Protein AF-C3ZXH1-F1 (afdb_monomer_lite)

Radius of gyration: 19.58 Å; chains: 1; bounding box: 51×28×54 Å

pLDDT: mean 90.89, std 11.37, range [36.66, 98.69]

Foldseek 3Di:
DVVLLVVCCDCLFLVVLVDCVHLCVVLVVPDPLVVLSVQSSVVCVVVSVPCLVSRVVSVVVSQVVSVVSVHQRGPHDDPSHPHDDAAPQKDWDQFDDPQFQALLHNCSVVVDDPPDGGHTDIHGHPQWHHDPRHTDHNVQFADDDPSDGDGDPPPPPPPD

InterPro domains:
  IPR002919 Trypsin Inhibitor-like, cysteine rich domain [PF01826] (86-141)
  IPR014853 VWF/SSPO/Zonadhesin-like, cysteine-rich domain [PF08742] (13-83)
  IPR014853 VWF/SSPO/Zonadhesin-like, cysteine-rich domain [SM00832] (7-83)
  IPR036084 Serine protease inhibitor-like superfamily [SSF57567] (81-143)
  IPR050780 Mucin/von Willebrand/Thrombospondin superfamily [PTHR11339] (9-151)

Secondary structure (DSSP, 8-state):
-HHHHHHHTSTTTGGGGG-TTSTTTTGGGTS--HHHHHHHHHHHHHTTT--HHHHHHHHHHHHHHHHHTT-------BTTBSPPPPPTTEEEEEEE-SS--BTTBTTHHHHS-TTSPPEEEEEEPTTEEEETTEEEEGGG--EEETTEEE----------

Organism: Branchiostoma floridae (NCBI:txid7739)

Sequence (160 aa):
DDALVQAIESTSQCGKILDPSGPFGDCLEVVDPTDYYEACVFDMAFHEGTVPELLCESTQAYSDACVEKGVPQPSWRTDSFCPMQCPAMSEYTQCVSPCPATCADLQAAEKCSPAEPCAEGCRCLVGFVLSGDVCVPADACGCFTEGRYHSVSIQHKVYN

Structure (mmCIF, N/CA/C/O backbone):
data_AF-C3ZXH1-F1
#
_entry.id   AF-C3ZXH1-F1
#
loop_
_atom_site.group_PDB
_atom_site.id
_atom_site.type_symbol
_atom_site.label_atom_id
_atom_site.label_alt_id
_atom_site.label_comp_id
_atom_site.label_asym_id
_atom_site.label_entity_id
_atom_site.label_seq_id
_atom_site.pdbx_PDB_ins_code
_atom_site.Cartn_x
_atom_site.Cartn_y
_atom_site.Cartn_z
_atom_site.occupancy
_atom_site.B_iso_or_equiv
_atom_site.auth_seq_id
_atom_site.auth_comp_id
_atom_site.auth_asym_id
_atom_site.auth_atom_id
_atom_site.pdbx_PDB_model_num
ATOM 1 N N . ASP A 1 1 ? -2.414 -1.025 30.780 1.00 82.44 1 ASP A N 1
ATOM 2 C CA . ASP A 1 1 ? -2.471 0.435 30.958 1.00 82.44 1 ASP A CA 1
ATOM 3 C C . ASP A 1 1 ? -3.605 0.930 30.081 1.00 82.44 1 ASP A C 1
ATOM 5 O O . ASP A 1 1 ? -3.534 0.751 28.871 1.00 82.44 1 ASP A O 1
ATOM 9 N N . ASP A 1 2 ? -4.670 1.453 30.682 1.00 88.31 2 ASP A N 1
ATOM 10 C CA . ASP A 1 2 ? -5.889 1.834 29.960 1.00 88.31 2 ASP A CA 1
ATOM 11 C C . ASP A 1 2 ? -5.638 2.980 28.968 1.00 88.31 2 ASP A C 1
ATOM 13 O O . ASP A 1 2 ? -6.279 3.038 27.922 1.00 88.31 2 ASP A O 1
ATOM 17 N N . ALA A 1 3 ? -4.675 3.866 29.250 1.00 93.88 3 ALA A N 1
ATOM 18 C CA . ALA A 1 3 ? -4.343 4.975 28.357 1.00 93.88 3 ALA A CA 1
ATOM 19 C C . ALA A 1 3 ? -3.632 4.490 27.084 1.00 93.88 3 ALA A C 1
ATOM 21 O O . ALA A 1 3 ? -3.888 5.005 25.995 1.00 93.88 3 ALA A O 1
ATOM 22 N N . LEU A 1 4 ? -2.770 3.477 27.213 1.00 93.25 4 LEU A N 1
ATOM 23 C CA . LEU A 1 4 ? -2.110 2.840 26.073 1.00 93.25 4 LEU A CA 1
ATOM 24 C C . LEU A 1 4 ? -3.131 2.152 25.162 1.00 93.25 4 LEU A C 1
ATOM 26 O O . LEU A 1 4 ? -3.106 2.353 23.951 1.00 93.25 4 LEU A O 1
ATOM 30 N N . VAL A 1 5 ? -4.048 1.377 25.744 1.00 94.50 5 VAL A N 1
ATOM 31 C CA . VAL A 1 5 ? -5.084 0.674 24.974 1.00 94.50 5 VAL A CA 1
ATOM 32 C C . VAL A 1 5 ? -5.988 1.674 24.246 1.00 94.50 5 VAL A C 1
ATOM 34 O O . VAL A 1 5 ? -6.209 1.524 23.051 1.00 94.50 5 VAL A O 1
ATOM 37 N N . GLN A 1 6 ? -6.400 2.768 24.898 1.00 96.44 6 GLN A N 1
ATOM 38 C CA . GLN A 1 6 ? -7.179 3.832 24.245 1.00 96.44 6 GLN A CA 1
ATOM 39 C C . GLN A 1 6 ? -6.448 4.490 23.063 1.00 96.44 6 GLN A C 1
ATOM 41 O O . GLN A 1 6 ? -7.085 4.870 22.079 1.00 96.44 6 GLN A O 1
ATOM 46 N N . ALA A 1 7 ? -5.122 4.643 23.138 1.00 96.75 7 ALA A N 1
ATOM 47 C CA . ALA A 1 7 ? -4.337 5.153 22.015 1.00 96.75 7 ALA A CA 1
ATOM 48 C C . ALA A 1 7 ? -4.346 4.166 20.832 1.00 96.75 7 ALA A C 1
ATOM 50 O O . ALA A 1 7 ? -4.599 4.587 19.699 1.00 96.75 7 ALA A O 1
ATOM 51 N N . ILE A 1 8 ? -4.174 2.869 21.116 1.00 97.75 8 ILE A N 1
ATOM 52 C CA . ILE A 1 8 ? -4.214 1.767 20.138 1.00 97.75 8 ILE A CA 1
ATOM 53 C C . ILE A 1 8 ? -5.571 1.674 19.447 1.00 97.75 8 ILE A C 1
ATOM 55 O O . ILE A 1 8 ? -5.636 1.538 18.226 1.00 97.75 8 ILE A O 1
ATOM 59 N N . GLU A 1 9 ? -6.659 1.831 20.191 1.00 97.75 9 GLU A N 1
ATOM 60 C CA . GLU A 1 9 ? -8.020 1.780 19.655 1.00 97.75 9 GLU A CA 1
ATOM 61 C C . GLU A 1 9 ? -8.421 3.043 18.868 1.00 97.75 9 GLU A C 1
ATOM 63 O O . GLU A 1 9 ? -9.451 3.049 18.195 1.00 97.75 9 GLU A O 1
ATOM 68 N N . SER A 1 10 ? -7.629 4.120 18.918 1.00 97.56 10 SER A N 1
ATOM 69 C CA . SER A 1 10 ? -7.939 5.378 18.228 1.00 97.56 10 SER A CA 1
ATOM 70 C C . SER A 1 10 ? -7.828 5.277 16.699 1.00 97.56 10 SER A C 1
ATOM 72 O O . SER A 1 10 ? -7.124 4.427 16.153 1.00 97.56 10 SER A O 1
ATOM 74 N N . THR A 1 11 ? -8.431 6.227 15.976 1.00 96.88 11 THR A N 1
ATOM 75 C CA . THR A 1 11 ? -8.315 6.335 14.504 1.00 96.88 11 THR A CA 1
ATOM 76 C C . THR A 1 11 ? -6.916 6.721 14.010 1.00 96.88 11 THR A C 1
ATOM 78 O O . THR A 1 11 ? -6.639 6.657 12.811 1.00 96.88 11 THR A O 1
ATOM 81 N N . SER A 1 12 ? -6.005 7.096 14.916 1.00 95.88 12 SER A N 1
ATOM 82 C CA . SER A 1 12 ? -4.581 7.239 14.592 1.00 95.88 12 SER A CA 1
ATOM 83 C C . SER A 1 12 ? -3.820 5.908 14.581 1.00 95.88 12 SER A C 1
ATOM 85 O O . SER A 1 12 ? -2.692 5.874 14.095 1.00 95.88 12 SER A O 1
ATOM 87 N N . GLN A 1 13 ? -4.435 4.824 15.067 1.00 96.94 13 GLN A N 1
ATOM 88 C CA . GLN A 1 13 ? -3.890 3.466 15.103 1.00 96.94 13 GLN A CA 1
ATOM 89 C C . GLN A 1 13 ? -4.954 2.463 14.607 1.00 96.94 13 GLN A C 1
ATOM 91 O O . GLN A 1 13 ? -5.492 2.653 13.512 1.00 96.94 13 GLN A O 1
ATOM 96 N N . CYS A 1 14 ? -5.263 1.404 15.362 1.00 98.31 14 CYS A N 1
ATOM 97 C CA . CYS A 1 14 ? -6.116 0.300 14.910 1.00 98.31 14 CYS A CA 1
ATOM 98 C C . CYS A 1 14 ? -7.551 0.737 14.599 1.00 98.31 14 CYS A C 1
ATOM 100 O O . CYS A 1 14 ? -8.181 0.194 13.693 1.00 98.31 14 CYS A O 1
ATOM 102 N N . GLY A 1 15 ? -8.056 1.774 15.273 1.00 98.12 15 GLY A N 1
ATOM 103 C CA . GLY A 1 15 ? -9.394 2.315 15.027 1.00 98.12 15 GLY A CA 1
ATOM 104 C C . GLY A 1 15 ? -9.602 2.857 13.612 1.00 98.12 15 GLY A C 1
ATOM 105 O O . GLY A 1 15 ? -10.744 3.032 13.199 1.00 98.12 15 GLY A O 1
ATOM 106 N N . LYS A 1 16 ? -8.533 3.090 12.833 1.00 98.25 16 LYS A N 1
ATOM 107 C CA . LYS A 1 16 ? -8.657 3.491 11.424 1.00 98.25 16 LYS A CA 1
ATOM 108 C C . LYS A 1 16 ? -9.398 2.449 10.584 1.00 98.25 16 LYS A C 1
ATOM 110 O O . LYS A 1 16 ? -10.123 2.828 9.669 1.00 98.25 16 LYS A O 1
ATOM 115 N N . ILE A 1 17 ? -9.233 1.164 10.904 1.00 98.50 17 ILE A N 1
ATOM 116 C CA . ILE A 1 17 ? -9.901 0.044 10.222 1.00 98.50 17 ILE A CA 1
ATOM 117 C C . ILE A 1 17 ? -11.430 0.172 10.328 1.00 98.50 17 ILE A C 1
ATOM 119 O O . ILE A 1 17 ? -12.145 -0.200 9.403 1.00 98.50 17 ILE A O 1
ATOM 123 N N . LEU A 1 18 ? -11.924 0.750 11.427 1.00 98.38 18 LEU A N 1
ATOM 124 C CA . LEU A 1 18 ? -13.348 0.896 11.725 1.00 98.38 18 LEU A CA 1
ATOM 125 C C . LEU A 1 18 ? -13.944 2.239 11.286 1.00 98.38 18 LEU A C 1
ATOM 127 O O . LEU A 1 18 ? -15.145 2.435 11.450 1.00 98.38 18 LEU A O 1
ATOM 131 N N . ASP A 1 19 ? -13.139 3.186 10.796 1.00 97.69 19 ASP A N 1
ATOM 132 C CA . ASP A 1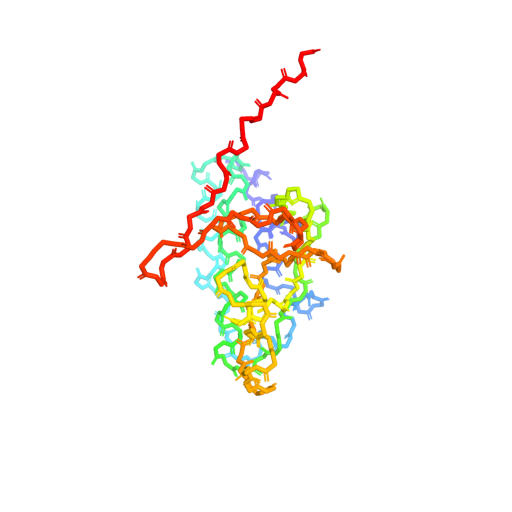 19 ? -13.602 4.548 10.520 1.00 97.69 19 ASP A CA 1
ATOM 133 C C . ASP A 1 19 ? -14.442 4.604 9.227 1.00 97.69 19 ASP A C 1
ATOM 135 O O . ASP A 1 19 ? -13.876 4.516 8.131 1.00 97.69 19 ASP A O 1
ATOM 139 N N . PRO A 1 20 ? -15.774 4.819 9.303 1.00 97.00 20 PRO A N 1
ATOM 140 C CA . PRO A 1 20 ? -16.625 4.897 8.117 1.00 97.00 20 PRO A CA 1
ATOM 141 C C . PRO A 1 20 ? -16.392 6.169 7.295 1.00 97.00 20 PRO A C 1
ATOM 143 O O . PRO A 1 20 ? -16.788 6.232 6.136 1.00 97.00 20 PRO A O 1
ATOM 146 N N . SER A 1 21 ? -15.766 7.193 7.885 1.00 96.38 21 SER A N 1
ATOM 147 C CA . SER A 1 21 ? -15.321 8.398 7.170 1.00 96.38 21 SER A CA 1
ATOM 148 C C . SER A 1 21 ? -13.877 8.273 6.670 1.00 96.38 21 SER A C 1
ATOM 150 O O . SER A 1 21 ? -13.345 9.213 6.077 1.00 96.38 21 SER A O 1
ATOM 152 N N . GLY A 1 22 ? -13.238 7.135 6.942 1.00 95.56 22 GLY A N 1
ATOM 153 C CA . GLY A 1 22 ? -11.855 6.843 6.619 1.00 95.56 22 GLY A CA 1
ATOM 154 C C . GLY A 1 22 ? -11.673 6.171 5.253 1.00 95.56 22 GLY A C 1
ATOM 155 O O . GLY A 1 22 ? -12.616 6.024 4.474 1.00 95.56 22 GLY A O 1
ATOM 156 N N . PRO A 1 23 ? -10.442 5.723 4.952 1.00 95.81 23 PRO A N 1
ATOM 157 C CA . PRO A 1 23 ? -10.092 5.134 3.657 1.00 95.81 23 PRO A CA 1
ATOM 158 C C . PRO A 1 23 ? -10.811 3.809 3.366 1.00 95.81 23 PRO A C 1
ATOM 160 O O . PRO A 1 23 ? -10.833 3.382 2.217 1.00 95.81 23 PRO A O 1
ATOM 163 N N . PHE A 1 24 ? -11.390 3.171 4.386 1.00 97.56 24 PHE A N 1
ATOM 164 C CA . PHE A 1 24 ? -12.073 1.885 4.276 1.00 97.56 24 PHE A CA 1
ATOM 165 C C . PHE A 1 24 ? -13.604 1.986 4.272 1.00 97.56 24 PHE A C 1
ATOM 167 O O . PHE A 1 24 ? -14.258 0.950 4.346 1.00 97.56 24 PHE A O 1
ATOM 174 N N . GLY A 1 25 ? -14.180 3.192 4.172 1.00 97.31 25 GLY A N 1
ATOM 175 C CA . GLY A 1 25 ? -15.634 3.404 4.222 1.00 97.31 25 GLY A CA 1
ATOM 176 C C . GLY A 1 25 ? -16.429 2.453 3.319 1.00 97.31 25 GLY A C 1
ATOM 177 O O . GLY A 1 25 ? -17.311 1.750 3.803 1.00 97.31 25 GLY A O 1
ATOM 178 N N . ASP A 1 26 ? -16.043 2.346 2.044 1.00 96.81 26 ASP A N 1
ATOM 179 C CA . ASP A 1 26 ? -16.690 1.449 1.072 1.00 96.81 26 ASP A CA 1
ATOM 180 C C . ASP A 1 26 ? -16.485 -0.042 1.406 1.00 96.81 26 ASP A C 1
ATOM 182 O O . ASP A 1 26 ? -17.323 -0.889 1.103 1.00 96.81 26 ASP A O 1
ATOM 186 N N . CYS A 1 27 ? -15.363 -0.386 2.039 1.00 98.19 27 CYS A N 1
ATOM 187 C CA . CYS A 1 27 ? -15.028 -1.765 2.379 1.00 98.19 27 CYS A CA 1
ATOM 188 C C . CYS A 1 27 ? -15.838 -2.304 3.558 1.00 98.19 27 CYS A C 1
ATOM 190 O O . CYS A 1 27 ? -16.207 -3.478 3.553 1.00 98.19 27 CYS A O 1
ATOM 192 N N . LEU A 1 28 ? -16.186 -1.440 4.516 1.00 98.25 28 LEU A N 1
ATOM 193 C CA . LEU A 1 28 ? -17.024 -1.796 5.665 1.00 98.25 28 LEU A CA 1
ATOM 194 C C . LEU A 1 28 ? -18.407 -2.329 5.253 1.00 98.25 28 LEU A C 1
ATOM 196 O O . LEU A 1 28 ? -19.062 -3.010 6.038 1.00 98.25 28 LEU A O 1
ATOM 200 N N . GLU A 1 29 ? -18.863 -2.041 4.029 1.00 97.31 29 GLU A N 1
ATOM 201 C CA . GLU A 1 29 ? -20.124 -2.568 3.495 1.00 97.31 29 GLU A CA 1
ATOM 202 C C . GLU A 1 29 ? -20.023 -4.029 3.019 1.00 97.31 29 GLU A C 1
ATOM 204 O O . GLU A 1 29 ? -21.046 -4.705 2.883 1.00 97.31 29 GLU A O 1
ATOM 209 N N . VAL A 1 30 ? -18.810 -4.524 2.744 1.00 98.25 30 VAL A N 1
ATOM 210 C CA . VAL A 1 30 ? -18.580 -5.815 2.067 1.00 98.25 30 VAL A CA 1
ATOM 211 C C . VAL A 1 30 ? -17.631 -6.764 2.805 1.00 98.25 30 VAL A C 1
ATOM 213 O O . VAL A 1 30 ? -17.652 -7.969 2.532 1.00 98.25 30 VAL A O 1
ATOM 216 N N . VAL A 1 31 ? -16.828 -6.258 3.743 1.00 98.56 31 VAL A N 1
ATOM 217 C CA . VAL A 1 31 ? -15.940 -7.034 4.618 1.00 98.56 31 VAL A CA 1
ATOM 218 C C . VAL A 1 31 ? -16.205 -6.631 6.067 1.00 98.56 31 VAL A C 1
ATOM 220 O O . VAL A 1 31 ? -16.228 -5.449 6.392 1.00 98.56 31 VAL A O 1
ATOM 223 N N . ASP A 1 32 ? -16.392 -7.621 6.940 1.00 98.50 32 ASP A N 1
ATOM 224 C CA . ASP A 1 32 ? -16.468 -7.397 8.385 1.00 98.50 32 ASP A CA 1
ATOM 225 C C . ASP A 1 32 ? -15.062 -7.061 8.930 1.00 98.50 32 ASP A C 1
ATOM 227 O O . ASP A 1 32 ? -14.149 -7.882 8.781 1.00 98.50 32 ASP A O 1
ATOM 231 N N . PRO A 1 33 ? -14.847 -5.873 9.526 1.00 98.50 33 PRO A N 1
ATOM 232 C CA . PRO A 1 33 ? -13.536 -5.459 10.013 1.00 98.50 33 PRO A CA 1
ATOM 233 C C . PRO A 1 33 ? -13.128 -6.096 11.346 1.00 98.50 33 PRO A C 1
ATOM 235 O O . PRO A 1 33 ? -11.974 -5.925 11.744 1.00 98.50 33 PRO A O 1
ATOM 238 N N . THR A 1 34 ? -14.043 -6.760 12.067 1.00 98.44 34 THR A N 1
ATOM 239 C CA . THR A 1 34 ? -13.839 -7.132 13.477 1.00 98.44 34 THR A CA 1
ATOM 240 C C . THR A 1 34 ? -12.559 -7.931 13.699 1.00 98.44 34 THR A C 1
ATOM 242 O O . THR A 1 34 ? -11.740 -7.518 14.516 1.00 98.44 34 THR A O 1
ATOM 245 N N . ASP A 1 35 ? -12.324 -8.995 12.929 1.00 98.12 35 ASP A N 1
ATOM 246 C CA . ASP A 1 35 ? -11.143 -9.849 13.115 1.00 98.12 35 ASP A CA 1
ATOM 247 C C . ASP A 1 35 ? -9.824 -9.086 12.870 1.00 98.12 35 ASP A C 1
ATOM 249 O O . ASP A 1 35 ? -8.843 -9.284 13.586 1.00 98.12 35 ASP A O 1
ATOM 253 N N . TYR A 1 36 ? -9.800 -8.170 11.896 1.00 98.50 36 TYR A N 1
ATOM 254 C CA . TYR A 1 36 ? -8.619 -7.360 11.566 1.00 98.50 36 TYR A CA 1
ATOM 255 C C . TYR A 1 36 ? -8.337 -6.302 12.635 1.00 98.50 36 TYR A C 1
ATOM 257 O O . TYR A 1 36 ? -7.187 -6.067 13.009 1.00 98.50 36 TYR A O 1
ATOM 265 N N . TYR A 1 37 ? -9.394 -5.660 13.134 1.00 98.69 37 TYR A N 1
ATOM 266 C CA . TYR A 1 37 ? -9.301 -4.687 14.212 1.00 98.69 37 TYR A CA 1
ATOM 267 C C . TYR A 1 37 ? -8.858 -5.343 15.525 1.00 98.69 37 TYR A C 1
ATOM 269 O O . TYR A 1 37 ? -7.934 -4.848 16.170 1.00 98.69 37 TYR A O 1
ATOM 277 N N . GLU A 1 38 ? -9.474 -6.464 15.906 1.00 98.38 38 GLU A N 1
ATOM 278 C CA . GLU A 1 38 ? -9.141 -7.179 17.140 1.00 98.38 38 GLU A CA 1
ATOM 279 C C . GLU A 1 38 ? -7.711 -7.728 17.105 1.00 98.38 38 GLU A C 1
ATOM 281 O O . GLU A 1 38 ? -6.989 -7.580 18.093 1.00 98.38 38 GLU A O 1
ATOM 286 N N . ALA A 1 39 ? -7.268 -8.276 15.966 1.00 98.25 39 ALA A N 1
ATOM 287 C CA . ALA A 1 39 ? -5.878 -8.690 15.774 1.00 98.25 39 ALA A CA 1
ATOM 288 C C . ALA A 1 39 ? -4.909 -7.508 15.934 1.00 98.25 39 ALA A C 1
ATOM 290 O O . ALA A 1 39 ? -3.962 -7.598 16.712 1.00 98.25 39 ALA A O 1
ATOM 291 N N . CYS A 1 40 ? -5.200 -6.367 15.297 1.00 98.56 40 CYS A N 1
ATOM 292 C CA . CYS A 1 40 ? -4.390 -5.157 15.431 1.00 98.56 40 CYS A CA 1
ATOM 293 C C . CYS A 1 40 ? -4.256 -4.715 16.892 1.00 98.56 40 CYS A C 1
ATOM 295 O O . CYS A 1 40 ? -3.147 -4.463 17.367 1.00 98.56 40 CYS A O 1
ATOM 297 N N . VAL A 1 41 ? -5.379 -4.616 17.614 1.00 98.19 41 VAL A N 1
ATOM 298 C CA . VAL A 1 41 ? -5.384 -4.179 19.016 1.00 98.19 41 VAL A CA 1
ATOM 299 C C . VAL A 1 41 ? -4.618 -5.171 19.883 1.00 98.19 41 VAL A C 1
ATOM 301 O O . VAL A 1 41 ? -3.815 -4.747 20.714 1.00 98.19 41 VAL A O 1
ATOM 304 N N . PHE A 1 42 ? -4.829 -6.473 19.679 1.00 97.12 42 PHE A N 1
ATOM 305 C CA . PHE A 1 42 ? -4.137 -7.521 20.418 1.00 97.12 42 PHE A CA 1
ATOM 306 C C . PHE A 1 42 ? -2.620 -7.456 20.210 1.00 97.12 42 PHE A C 1
ATOM 308 O O . PHE A 1 42 ? -1.882 -7.360 21.192 1.00 97.12 42 PHE A O 1
ATOM 315 N N . ASP A 1 43 ? -2.158 -7.445 18.960 1.00 96.94 43 ASP A N 1
ATOM 316 C CA . ASP A 1 43 ? -0.736 -7.455 18.614 1.00 96.94 43 ASP A CA 1
ATOM 317 C C . ASP A 1 43 ? -0.037 -6.172 19.082 1.00 96.94 43 ASP A C 1
ATOM 319 O O . ASP A 1 43 ? 1.004 -6.219 19.745 1.00 96.94 43 ASP A O 1
ATOM 323 N N . MET A 1 44 ? -0.647 -5.010 18.831 1.00 97.12 44 MET A N 1
ATOM 324 C CA . MET A 1 44 ? -0.114 -3.730 19.295 1.00 97.12 44 MET A CA 1
ATOM 325 C C . MET A 1 44 ? -0.064 -3.664 20.823 1.00 97.12 44 MET A C 1
ATOM 327 O O . MET A 1 44 ? 0.943 -3.226 21.377 1.00 97.12 44 MET A O 1
ATOM 331 N N . ALA A 1 45 ? -1.108 -4.111 21.527 1.00 96.38 45 ALA A N 1
ATOM 332 C CA . ALA A 1 45 ? -1.137 -4.075 22.988 1.00 96.38 45 ALA A CA 1
ATOM 333 C C . ALA A 1 45 ? -0.146 -5.069 23.606 1.00 96.38 45 ALA A C 1
ATOM 335 O O . ALA A 1 45 ? 0.508 -4.738 24.597 1.00 96.38 45 ALA A O 1
ATOM 336 N N . PHE A 1 46 ? 0.010 -6.254 23.007 1.00 95.75 46 PHE A N 1
ATOM 337 C CA . PHE A 1 46 ? 0.991 -7.254 23.427 1.00 95.75 46 PHE A CA 1
ATOM 338 C C . PHE A 1 46 ? 2.424 -6.709 23.351 1.00 95.75 46 PHE A C 1
ATOM 340 O O . PHE A 1 46 ? 3.241 -6.987 24.228 1.00 95.75 46 PHE A O 1
ATOM 347 N N . HIS A 1 47 ? 2.708 -5.879 22.347 1.00 95.38 47 HIS A N 1
ATOM 348 C CA . HIS A 1 47 ? 3.994 -5.209 22.153 1.00 95.38 47 HIS A CA 1
ATOM 349 C C . HIS A 1 47 ? 4.071 -3.798 22.759 1.00 95.38 47 HIS A C 1
ATOM 351 O O . HIS A 1 47 ? 4.942 -3.006 22.389 1.00 95.38 47 HIS A O 1
ATOM 357 N N . GLU A 1 48 ? 3.171 -3.458 23.682 1.00 94.25 48 GLU A N 1
ATOM 358 C CA . GLU A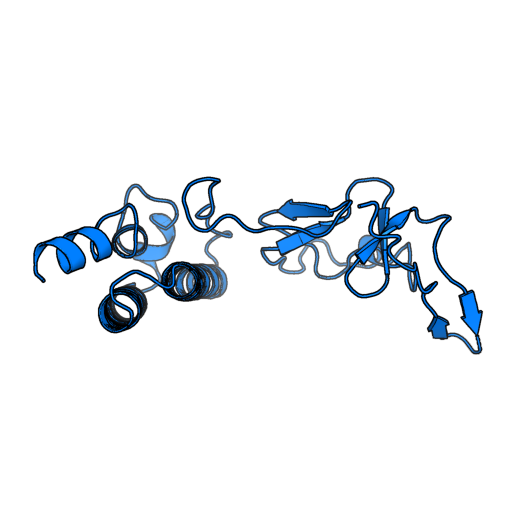 1 48 ? 3.114 -2.156 24.361 1.00 94.25 48 GLU A CA 1
ATOM 359 C C . GLU A 1 48 ? 3.072 -0.938 23.402 1.00 94.25 48 GLU A C 1
ATOM 361 O O . GLU A 1 48 ? 3.531 0.155 23.729 1.00 94.25 48 GLU A O 1
ATOM 366 N N . GLY A 1 49 ? 2.552 -1.121 22.185 1.00 90.50 49 GLY A N 1
ATOM 367 C CA . GLY A 1 49 ? 2.488 -0.106 21.130 1.00 90.50 49 GLY A CA 1
ATOM 368 C C . GLY A 1 49 ? 3.841 0.261 20.506 1.00 90.50 49 GLY A C 1
ATOM 369 O O . GLY A 1 49 ? 3.932 1.266 19.803 1.00 90.50 49 GLY A O 1
ATOM 370 N N . THR A 1 50 ? 4.897 -0.517 20.765 1.00 91.88 50 THR A N 1
ATOM 371 C CA . THR A 1 50 ? 6.278 -0.182 20.367 1.00 91.88 50 THR A CA 1
ATOM 372 C C . THR A 1 50 ? 6.694 -0.703 18.991 1.00 91.88 50 THR A C 1
ATOM 374 O O . THR A 1 50 ? 7.732 -0.283 18.481 1.00 91.88 50 THR A O 1
ATOM 377 N N . VAL A 1 51 ? 5.894 -1.584 18.384 1.00 93.81 51 VAL A N 1
ATOM 378 C CA . VAL A 1 51 ? 6.170 -2.214 17.083 1.00 93.81 51 VAL A CA 1
ATOM 379 C C . VAL A 1 51 ? 5.122 -1.736 16.066 1.00 93.81 51 VAL A C 1
ATOM 381 O O . VAL A 1 51 ? 4.098 -2.396 15.885 1.00 93.81 51 VAL A O 1
ATOM 384 N N . PRO A 1 52 ? 5.312 -0.558 15.439 1.00 92.44 52 PRO A N 1
ATOM 385 C CA . PRO A 1 52 ? 4.335 0.029 14.518 1.00 92.44 52 PRO A CA 1
ATOM 386 C C . PRO A 1 52 ? 4.090 -0.817 13.261 1.00 92.44 52 PRO A C 1
ATOM 388 O O . PRO A 1 52 ? 3.077 -0.632 12.594 1.00 92.44 52 PRO A O 1
ATOM 391 N N . GLU A 1 53 ? 4.980 -1.752 12.934 1.00 95.38 53 GLU A N 1
ATOM 392 C CA . GLU A 1 53 ? 4.820 -2.676 11.813 1.00 95.38 53 GLU A CA 1
ATOM 393 C C . GLU A 1 53 ? 3.550 -3.531 11.953 1.00 95.38 53 GLU A C 1
ATOM 395 O O . GLU A 1 53 ? 2.856 -3.730 10.961 1.00 95.38 53 GLU A O 1
ATOM 400 N N . LEU A 1 54 ? 3.171 -3.927 13.175 1.00 96.31 54 LEU A N 1
ATOM 401 C CA . LEU A 1 54 ? 1.980 -4.753 13.444 1.00 96.31 54 LEU A CA 1
ATOM 402 C C . LEU A 1 54 ? 0.670 -4.020 13.112 1.00 96.31 54 LEU A C 1
ATOM 404 O O . LEU A 1 54 ? -0.266 -4.604 12.557 1.00 96.31 54 LEU A O 1
ATOM 408 N N . LEU A 1 55 ? 0.624 -2.708 13.375 1.00 97.62 55 LEU A N 1
ATOM 409 C CA . LEU A 1 55 ? -0.468 -1.838 12.928 1.00 97.62 55 LEU A CA 1
ATOM 410 C C . LEU A 1 55 ? -0.581 -1.860 11.398 1.00 97.62 55 LEU A C 1
ATOM 412 O O . LEU A 1 55 ? -1.679 -1.955 10.843 1.00 97.62 55 LEU A O 1
ATOM 416 N N . CYS A 1 56 ? 0.555 -1.763 10.712 1.00 97.56 56 CYS A N 1
ATOM 417 C CA . CYS A 1 56 ? 0.598 -1.694 9.258 1.00 97.56 56 CYS A CA 1
ATOM 418 C C . CYS A 1 56 ? 0.278 -3.031 8.592 1.00 97.56 56 CYS A C 1
ATOM 420 O O . CYS A 1 56 ? -0.358 -3.028 7.542 1.00 97.56 56 CYS A O 1
ATOM 422 N N . GLU A 1 57 ? 0.672 -4.150 9.195 1.00 97.19 57 GLU A N 1
ATOM 423 C CA . GLU A 1 57 ? 0.334 -5.499 8.738 1.00 97.19 57 GLU A CA 1
ATOM 424 C C . GLU A 1 57 ? -1.171 -5.753 8.836 1.00 97.19 57 GLU A C 1
ATOM 426 O O . GLU A 1 57 ? -1.792 -6.123 7.840 1.00 97.19 57 GLU A O 1
ATOM 431 N N . SER A 1 58 ? -1.784 -5.455 9.986 1.00 98.31 58 SER A N 1
ATOM 432 C CA . SER A 1 58 ? -3.234 -5.619 10.167 1.00 98.31 58 SER A CA 1
ATOM 433 C C . SER A 1 58 ? -4.035 -4.718 9.224 1.00 98.31 58 SER A C 1
ATOM 435 O O . SER A 1 58 ? -5.035 -5.137 8.640 1.00 98.31 58 SER A O 1
ATOM 437 N N . THR A 1 59 ? -3.571 -3.479 9.025 1.00 98.19 59 THR A N 1
ATOM 438 C CA . THR A 1 59 ? -4.235 -2.543 8.111 1.00 98.19 59 THR A CA 1
ATOM 439 C C . THR A 1 59 ? -4.075 -2.959 6.642 1.00 98.19 59 THR A C 1
ATOM 441 O O . THR A 1 59 ? -5.035 -2.859 5.878 1.00 98.19 59 THR A O 1
ATOM 444 N N . GLN A 1 60 ? -2.901 -3.468 6.243 1.00 97.31 60 GLN A N 1
ATOM 445 C CA . GLN A 1 60 ? -2.689 -4.026 4.902 1.00 97.31 60 GLN A CA 1
ATOM 446 C C . GLN A 1 60 ? -3.589 -5.241 4.671 1.00 97.31 60 GLN A C 1
ATOM 448 O O . GLN A 1 60 ? -4.256 -5.300 3.646 1.00 97.31 60 GLN A O 1
ATOM 453 N N . ALA A 1 61 ? -3.665 -6.165 5.633 1.00 97.69 61 ALA A N 1
ATOM 454 C CA . ALA A 1 61 ? -4.497 -7.358 5.520 1.00 97.69 61 ALA A CA 1
ATOM 455 C C . ALA A 1 61 ? -5.975 -7.006 5.291 1.00 97.69 61 ALA A C 1
ATOM 457 O O . ALA A 1 61 ? -6.633 -7.616 4.449 1.00 97.69 61 ALA A O 1
ATOM 458 N N . TYR A 1 62 ? -6.483 -5.980 5.983 1.00 98.38 62 TYR A N 1
ATOM 459 C CA . TYR A 1 62 ? -7.838 -5.494 5.738 1.00 98.38 62 TYR A CA 1
ATOM 460 C C . TYR A 1 62 ? -7.976 -4.870 4.344 1.00 98.38 62 TYR A C 1
ATOM 462 O O . TYR A 1 62 ? -8.912 -5.195 3.620 1.00 98.38 62 TYR A O 1
ATOM 470 N N . SER A 1 63 ? -7.013 -4.039 3.927 1.00 96.75 63 SER A N 1
ATOM 471 C CA . SER A 1 63 ? -6.974 -3.456 2.579 1.00 96.75 63 SER A CA 1
ATOM 472 C C . SER A 1 63 ? -7.007 -4.515 1.473 1.00 96.75 63 SER A C 1
ATOM 474 O O . SER A 1 63 ? -7.751 -4.366 0.504 1.00 96.75 63 SER A O 1
ATOM 476 N N . ASP A 1 64 ? -6.238 -5.591 1.622 1.00 95.19 64 ASP A N 1
ATOM 477 C CA . ASP A 1 64 ? -6.176 -6.684 0.651 1.00 95.19 64 ASP A CA 1
ATOM 478 C C . ASP A 1 64 ? -7.519 -7.429 0.586 1.00 95.19 64 ASP A C 1
ATOM 480 O O . ASP A 1 64 ? -8.051 -7.664 -0.502 1.00 95.19 64 ASP A O 1
ATOM 484 N N . ALA A 1 65 ? -8.142 -7.698 1.740 1.00 97.12 65 ALA A N 1
ATOM 485 C CA . ALA A 1 65 ? -9.472 -8.301 1.807 1.00 97.12 65 ALA A CA 1
ATOM 486 C C . ALA A 1 65 ? -10.552 -7.440 1.124 1.00 97.12 65 ALA A C 1
ATOM 488 O O . ALA A 1 65 ? -11.454 -7.978 0.475 1.00 97.12 65 ALA A O 1
ATOM 489 N N . CYS A 1 66 ? -10.454 -6.109 1.216 1.00 96.19 66 CYS A N 1
ATOM 490 C CA . CYS A 1 66 ? -11.334 -5.187 0.491 1.00 96.19 66 CYS A CA 1
ATOM 491 C C . CYS A 1 66 ? -11.226 -5.389 -1.026 1.00 96.19 66 CYS A C 1
ATOM 493 O O . CYS A 1 66 ? -12.239 -5.518 -1.723 1.00 96.19 66 CYS A O 1
ATOM 495 N N . VAL A 1 67 ? -9.995 -5.457 -1.538 1.00 93.75 67 VAL A N 1
ATOM 496 C CA . VAL A 1 67 ? -9.731 -5.644 -2.970 1.00 93.75 67 VAL A CA 1
ATOM 497 C C . VAL A 1 67 ? -10.216 -6.998 -3.461 1.00 93.75 67 VAL A C 1
ATOM 499 O O . VAL A 1 67 ? -10.818 -7.078 -4.532 1.00 93.75 67 VAL A O 1
ATOM 502 N N . GLU A 1 68 ? -10.062 -8.053 -2.663 1.00 94.00 68 GLU A N 1
ATOM 503 C CA . GLU A 1 68 ? -10.612 -9.375 -2.979 1.00 94.00 68 GLU A CA 1
ATOM 504 C C . GLU A 1 68 ? -12.146 -9.377 -3.108 1.00 94.00 68 GLU A C 1
ATOM 506 O O . GLU A 1 68 ? -12.710 -10.201 -3.835 1.00 94.00 68 GLU A O 1
ATOM 511 N N . LYS A 1 69 ? -12.843 -8.442 -2.448 1.00 96.31 69 LYS A N 1
ATOM 512 C CA . LYS A 1 69 ? -14.291 -8.220 -2.614 1.00 96.31 69 LYS A CA 1
ATOM 513 C C . LYS A 1 69 ? -14.654 -7.278 -3.761 1.00 96.31 69 LYS A C 1
ATOM 515 O O . LYS A 1 69 ? -15.838 -7.034 -3.988 1.00 96.31 69 LYS A O 1
ATOM 520 N N . GLY A 1 70 ? -13.671 -6.796 -4.517 1.00 93.38 70 GLY A N 1
ATOM 521 C CA . GLY A 1 70 ? -13.871 -5.909 -5.660 1.00 93.38 70 GLY A CA 1
ATOM 522 C C . GLY A 1 70 ? -13.955 -4.426 -5.299 1.00 93.38 70 GLY A C 1
ATOM 523 O O . GLY A 1 70 ? -14.342 -3.625 -6.150 1.00 93.38 70 GLY A O 1
ATOM 524 N N . VAL A 1 71 ? -13.592 -4.047 -4.071 1.00 93.94 71 VAL A N 1
ATOM 525 C CA . VAL A 1 71 ? -13.414 -2.637 -3.703 1.00 93.94 71 VAL A CA 1
ATOM 526 C C . VAL A 1 71 ? -12.107 -2.139 -4.335 1.00 93.94 71 VAL A C 1
ATOM 528 O O . VAL A 1 71 ? -11.101 -2.843 -4.271 1.00 93.94 71 VAL A O 1
ATOM 531 N N . PRO A 1 72 ? -12.066 -0.950 -4.961 1.00 90.50 72 PRO A N 1
ATOM 532 C CA . PRO A 1 72 ? -10.805 -0.361 -5.412 1.00 90.50 72 PRO A CA 1
ATOM 533 C C . PRO A 1 72 ? -9.794 -0.222 -4.261 1.00 90.50 72 PRO A C 1
ATOM 535 O O . PRO A 1 72 ? -10.211 0.025 -3.133 1.00 90.50 72 PRO A O 1
ATOM 538 N N . GLN A 1 73 ? -8.483 -0.324 -4.541 1.00 91.31 73 GLN A N 1
ATOM 539 C CA . GLN A 1 73 ? -7.425 -0.227 -3.517 1.00 91.31 73 GLN A CA 1
ATOM 540 C C . GLN A 1 73 ? -7.637 0.998 -2.601 1.00 91.31 73 GLN A C 1
ATOM 542 O O . GLN A 1 73 ? -7.511 2.138 -3.070 1.00 91.31 73 GLN A O 1
ATOM 547 N N . PRO A 1 74 ? -7.899 0.794 -1.297 1.00 92.69 74 PRO A N 1
ATOM 548 C CA . PRO A 1 74 ? -8.031 1.883 -0.334 1.00 92.69 74 PRO A CA 1
ATOM 549 C C . PRO A 1 74 ? -6.763 2.748 -0.242 1.00 92.69 74 PRO A C 1
ATOM 551 O O . PRO A 1 74 ? -5.639 2.246 -0.241 1.00 92.69 74 PRO A O 1
ATOM 554 N N . SER A 1 75 ? -6.915 4.072 -0.126 1.00 92.56 75 SER A N 1
ATOM 555 C CA . SER A 1 75 ? -5.787 5.007 0.070 1.00 92.56 75 SER A CA 1
ATOM 556 C C . SER A 1 75 ? -5.516 5.253 1.547 1.00 92.56 75 SER A C 1
ATOM 558 O O . SER A 1 75 ? -5.776 6.338 2.067 1.00 92.56 75 SER A O 1
ATOM 560 N N . TRP A 1 76 ? -5.018 4.232 2.239 1.00 95.25 76 TRP A N 1
ATOM 561 C CA . TRP A 1 76 ? -4.926 4.242 3.699 1.00 95.25 76 TRP A CA 1
ATOM 562 C C . TRP A 1 76 ? -3.556 4.661 4.255 1.00 95.25 76 TRP A C 1
ATOM 564 O O . TRP A 1 76 ? -3.501 5.205 5.365 1.00 95.25 76 TRP A O 1
ATOM 574 N N . ARG A 1 77 ? -2.468 4.459 3.495 1.00 95.56 77 ARG A N 1
ATOM 575 C CA . ARG A 1 77 ? -1.120 4.910 3.874 1.00 95.56 77 ARG A CA 1
ATOM 576 C C . ARG A 1 77 ? -0.957 6.411 3.683 1.00 95.56 77 ARG A C 1
ATOM 578 O O . ARG A 1 77 ? -1.332 6.970 2.653 1.00 95.56 77 ARG A O 1
ATOM 585 N N . THR A 1 78 ? -0.338 7.052 4.664 1.00 93.50 78 THR A N 1
ATOM 586 C CA . THR A 1 78 ? 0.055 8.465 4.630 1.00 93.50 78 THR A CA 1
ATOM 587 C C . THR A 1 78 ? 1.435 8.628 5.261 1.00 93.50 78 THR A C 1
ATOM 589 O O . THR A 1 78 ? 1.925 7.724 5.937 1.00 93.50 78 THR A O 1
ATOM 592 N N . ASP A 1 79 ? 2.041 9.810 5.130 1.00 91.69 79 ASP A N 1
ATOM 593 C CA . ASP A 1 79 ? 3.317 10.125 5.796 1.00 91.69 79 ASP A CA 1
ATOM 594 C C . ASP A 1 79 ? 3.266 9.929 7.323 1.00 91.69 79 ASP A C 1
ATOM 596 O O . ASP A 1 79 ? 4.284 9.680 7.965 1.00 91.69 79 ASP A O 1
ATOM 600 N N . SER A 1 80 ? 2.072 10.037 7.908 1.00 92.25 80 SER A N 1
ATOM 601 C CA . SER A 1 80 ? 1.811 9.889 9.341 1.00 92.25 80 SER A CA 1
ATOM 602 C C . SER A 1 80 ? 1.185 8.550 9.737 1.00 92.25 80 SER A C 1
ATOM 604 O O . SER A 1 80 ? 1.016 8.301 10.928 1.00 92.25 80 SER A O 1
ATOM 606 N N . PHE A 1 81 ? 0.815 7.699 8.777 1.00 95.12 81 PHE A N 1
ATOM 607 C CA . PHE A 1 81 ? 0.156 6.425 9.038 1.00 95.12 81 PHE A CA 1
ATOM 608 C C . PHE A 1 81 ? 0.712 5.359 8.102 1.00 95.12 81 PHE A C 1
ATOM 610 O O . PHE A 1 81 ? 0.366 5.311 6.921 1.00 95.12 81 PHE A O 1
ATOM 617 N N . CYS A 1 82 ? 1.562 4.494 8.653 1.00 96.06 82 CYS A N 1
ATOM 618 C CA . CYS A 1 82 ? 2.186 3.391 7.928 1.00 96.06 82 CYS A CA 1
ATOM 619 C C . CYS A 1 82 ? 2.882 3.804 6.620 1.00 96.06 82 CYS A C 1
ATOM 621 O O . CYS A 1 82 ? 2.598 3.211 5.572 1.00 96.06 82 CYS A O 1
ATOM 623 N N . PRO A 1 83 ? 3.794 4.797 6.656 1.00 94.44 83 PRO A N 1
ATOM 624 C CA . PRO A 1 83 ? 4.516 5.222 5.465 1.00 94.44 83 PRO A CA 1
ATOM 625 C C . PRO A 1 83 ? 5.323 4.055 4.884 1.00 94.44 83 PRO A C 1
ATOM 627 O O . PRO A 1 83 ? 6.014 3.338 5.607 1.00 94.44 83 PRO A O 1
ATOM 630 N N . MET A 1 84 ? 5.251 3.875 3.566 1.00 93.12 84 MET A N 1
ATOM 631 C CA . MET A 1 84 ? 6.059 2.886 2.855 1.00 93.12 84 MET A CA 1
ATOM 632 C C . MET A 1 84 ? 7.336 3.544 2.332 1.00 93.12 84 MET A C 1
ATOM 634 O O . MET A 1 84 ? 7.285 4.550 1.625 1.00 93.12 84 MET A O 1
ATOM 638 N N . GLN A 1 85 ? 8.488 2.962 2.662 1.00 91.88 85 GLN A N 1
ATOM 639 C CA . GLN A 1 85 ? 9.765 3.373 2.089 1.00 91.88 85 GLN A CA 1
ATOM 640 C C . GLN A 1 85 ? 10.037 2.577 0.819 1.00 91.88 85 GLN A C 1
ATOM 642 O O . GLN A 1 85 ? 10.095 1.350 0.848 1.00 91.88 85 GLN A O 1
ATOM 647 N N . CYS A 1 86 ? 10.238 3.290 -0.285 1.00 94.12 86 CYS A N 1
ATOM 648 C CA . CYS A 1 86 ? 10.599 2.686 -1.555 1.00 94.12 86 CYS A CA 1
ATOM 649 C C . CYS A 1 86 ? 12.107 2.791 -1.821 1.00 94.12 86 CYS A C 1
ATOM 651 O O . CYS A 1 86 ? 12.726 3.787 -1.427 1.00 94.12 86 CYS A O 1
ATOM 653 N N . PRO A 1 87 ? 12.720 1.785 -2.479 1.00 92.50 87 PRO A N 1
ATOM 654 C CA . PRO A 1 87 ? 14.120 1.844 -2.885 1.00 92.50 87 PRO A CA 1
ATOM 655 C C . PRO A 1 87 ? 14.454 3.096 -3.703 1.00 92.50 87 PRO A C 1
ATOM 657 O O . PRO A 1 87 ? 13.585 3.741 -4.298 1.00 92.50 87 PRO A O 1
ATOM 660 N N . ALA A 1 88 ? 15.745 3.420 -3.792 1.00 92.94 88 ALA A N 1
ATOM 661 C CA . ALA A 1 88 ? 16.200 4.530 -4.621 1.00 92.94 88 ALA A CA 1
ATOM 662 C C . ALA A 1 88 ? 15.663 4.410 -6.059 1.00 92.94 88 ALA A C 1
ATOM 664 O O . ALA A 1 88 ? 15.625 3.325 -6.638 1.00 92.94 88 ALA A O 1
ATOM 665 N N . MET A 1 89 ? 15.277 5.553 -6.632 1.00 95.75 89 MET A N 1
ATOM 666 C CA . MET A 1 89 ? 14.723 5.656 -7.990 1.00 95.75 89 MET A CA 1
ATOM 667 C C . MET A 1 89 ? 13.384 4.926 -8.192 1.00 95.75 89 MET A C 1
ATOM 669 O O . MET A 1 89 ? 13.007 4.589 -9.316 1.00 95.75 89 MET A O 1
ATOM 673 N N . SER A 1 90 ? 12.641 4.721 -7.107 1.00 96.06 90 SER A N 1
ATOM 674 C CA . SER A 1 90 ? 11.261 4.253 -7.129 1.00 96.06 90 SER A CA 1
ATOM 675 C C . SER A 1 90 ? 10.378 5.127 -6.246 1.00 96.06 90 SER A C 1
ATOM 677 O O . SER A 1 90 ? 10.865 5.863 -5.389 1.00 96.06 90 SER A O 1
ATOM 679 N N . GLU A 1 91 ? 9.078 5.066 -6.488 1.00 95.12 91 GLU A N 1
ATOM 680 C CA . GLU A 1 91 ? 8.060 5.788 -5.738 1.00 95.12 91 GLU A CA 1
ATOM 681 C C . GLU A 1 91 ? 6.958 4.836 -5.288 1.00 95.12 91 GLU A C 1
ATOM 683 O O . GLU A 1 91 ? 6.662 3.838 -5.951 1.00 95.12 91 GLU A O 1
ATOM 688 N N . TYR A 1 92 ? 6.337 5.165 -4.161 1.00 94.31 92 TYR A N 1
ATOM 689 C CA . TYR A 1 92 ? 5.150 4.470 -3.694 1.00 94.31 92 TYR A CA 1
ATOM 690 C C . TYR A 1 92 ? 3.971 4.744 -4.632 1.00 94.31 92 TYR A C 1
ATOM 692 O O . TYR A 1 92 ? 3.743 5.876 -5.066 1.00 94.31 92 TYR A O 1
ATOM 700 N N . THR A 1 93 ? 3.190 3.709 -4.919 1.00 92.06 93 THR A N 1
ATOM 701 C CA . THR A 1 93 ? 1.918 3.824 -5.617 1.00 92.06 93 THR A CA 1
ATOM 702 C C . THR A 1 93 ? 0.944 2.758 -5.134 1.00 92.06 93 THR A C 1
ATOM 704 O O . THR A 1 93 ? 1.320 1.639 -4.798 1.00 92.06 93 THR A O 1
ATOM 707 N N . GLN A 1 94 ? -0.342 3.089 -5.159 1.00 90.00 94 GLN A N 1
ATOM 708 C CA . GLN A 1 94 ? -1.416 2.151 -4.835 1.00 90.00 94 GLN A CA 1
ATOM 709 C C . GLN A 1 94 ? -1.642 1.090 -5.924 1.00 90.00 94 GLN A C 1
ATOM 711 O O . GLN A 1 94 ? -2.414 0.163 -5.722 1.00 90.00 94 GLN A O 1
ATOM 716 N N . CYS A 1 95 ? -1.025 1.249 -7.097 1.00 89.44 95 CYS A N 1
ATOM 717 C CA . CYS A 1 95 ? -1.287 0.410 -8.259 1.00 89.44 95 CYS A CA 1
ATOM 718 C C . CYS A 1 95 ? 0.003 0.179 -9.056 1.00 89.44 95 CYS A C 1
ATOM 720 O O . CYS A 1 95 ? 0.271 0.807 -10.085 1.00 89.44 95 CYS A O 1
ATOM 722 N N . VAL A 1 96 ? 0.836 -0.724 -8.547 1.00 91.81 96 VAL A N 1
ATOM 723 C CA . VAL A 1 96 ? 1.984 -1.292 -9.250 1.00 91.81 96 VAL A CA 1
ATOM 724 C C . VAL A 1 96 ? 1.472 -2.350 -10.219 1.00 91.81 96 VAL A C 1
ATOM 726 O O . VAL A 1 96 ? 0.798 -3.304 -9.830 1.00 91.81 96 VAL A O 1
ATOM 729 N N . SER A 1 97 ? 1.792 -2.174 -11.500 1.00 89.81 97 SER A N 1
ATOM 730 C CA . SER A 1 97 ? 1.495 -3.176 -12.525 1.00 89.81 97 SER A CA 1
ATOM 731 C C . SER A 1 97 ? 2.187 -4.503 -12.188 1.00 89.81 97 SER A C 1
ATOM 733 O O . SER A 1 97 ? 3.371 -4.476 -11.840 1.00 89.81 97 SER A O 1
ATOM 735 N N . PRO A 1 98 ? 1.524 -5.659 -12.368 1.00 89.88 98 PRO A N 1
ATOM 736 C CA . PRO A 1 98 ? 2.170 -6.963 -12.217 1.00 89.88 98 PRO A CA 1
ATOM 737 C C . PRO A 1 98 ? 3.215 -7.240 -13.312 1.00 89.88 98 PRO A C 1
ATOM 739 O O . PRO A 1 98 ? 4.013 -8.166 -13.185 1.00 89.88 98 PRO A O 1
ATOM 742 N N . CYS A 1 99 ? 3.250 -6.427 -14.375 1.00 91.81 99 CYS A N 1
ATOM 743 C CA . CYS A 1 99 ? 4.226 -6.507 -15.460 1.00 91.81 99 CYS A CA 1
ATOM 744 C C . CYS A 1 99 ? 5.078 -5.222 -15.547 1.00 91.81 99 CYS A C 1
ATOM 746 O O . CYS A 1 99 ? 4.963 -4.471 -16.523 1.00 91.81 99 CYS A O 1
ATOM 748 N N . PRO A 1 100 ? 5.924 -4.900 -14.553 1.00 92.44 100 PRO A N 1
ATOM 749 C CA . PRO A 1 100 ? 6.809 -3.749 -14.672 1.00 92.44 100 PRO A CA 1
ATOM 750 C C . PRO A 1 100 ? 7.842 -3.987 -15.781 1.00 92.44 100 PRO A C 1
ATOM 752 O O . PRO A 1 100 ? 8.242 -5.121 -16.046 1.00 92.44 100 PRO A O 1
ATOM 755 N N . ALA A 1 101 ? 8.323 -2.914 -16.412 1.00 93.19 101 ALA A N 1
ATOM 756 C CA . ALA A 1 101 ? 9.495 -3.013 -17.275 1.00 93.19 101 ALA A CA 1
ATOM 757 C C . ALA A 1 101 ? 10.706 -3.462 -16.442 1.00 93.19 101 ALA A C 1
ATOM 759 O O . ALA A 1 101 ? 11.002 -2.888 -15.389 1.00 93.19 101 ALA A O 1
ATOM 760 N N . THR A 1 102 ? 11.416 -4.481 -16.921 1.00 94.00 102 THR A N 1
ATOM 761 C CA . THR A 1 102 ? 12.595 -5.029 -16.241 1.00 94.00 102 THR A CA 1
ATOM 762 C C . THR A 1 102 ? 13.802 -4.995 -17.167 1.00 94.00 102 THR A C 1
ATOM 764 O O . THR A 1 102 ? 13.654 -4.967 -18.387 1.00 94.00 102 THR A O 1
ATOM 767 N N . CYS A 1 103 ? 15.013 -5.078 -16.619 1.00 93.69 103 CYS A N 1
ATOM 768 C CA . CYS A 1 103 ? 16.205 -5.254 -17.449 1.00 93.69 103 CYS A CA 1
ATOM 769 C C . CYS A 1 103 ? 16.179 -6.550 -18.276 1.00 93.69 103 CYS A C 1
ATOM 771 O O . CYS A 1 103 ? 16.842 -6.615 -19.306 1.00 93.69 103 CYS A O 1
ATOM 773 N N . ALA A 1 104 ? 15.419 -7.566 -17.850 1.00 92.25 104 ALA A N 1
ATOM 774 C CA . ALA A 1 104 ? 15.230 -8.800 -18.608 1.00 92.25 104 ALA A CA 1
ATOM 775 C C . ALA A 1 104 ? 14.239 -8.631 -19.778 1.00 92.25 104 ALA A C 1
ATOM 777 O O . ALA A 1 104 ? 14.372 -9.311 -20.794 1.00 92.25 104 ALA A O 1
ATOM 778 N N . ASP A 1 105 ? 13.263 -7.728 -19.644 1.00 91.75 105 ASP A N 1
ATOM 779 C CA . ASP A 1 105 ? 12.2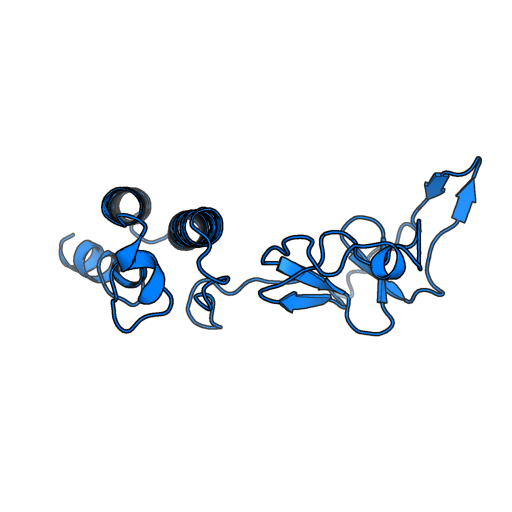50 -7.425 -20.654 1.00 91.75 105 ASP A CA 1
ATOM 780 C C . ASP A 1 105 ? 11.750 -5.978 -20.511 1.00 91.75 105 ASP A C 1
ATOM 782 O O . ASP A 1 105 ? 10.870 -5.668 -19.701 1.00 91.75 105 ASP A O 1
ATOM 786 N N . LEU A 1 106 ? 12.312 -5.083 -21.328 1.00 90.62 106 LEU A N 1
ATOM 787 C CA . LEU A 1 106 ? 11.954 -3.661 -21.332 1.00 90.62 106 LEU A CA 1
ATOM 788 C C . LEU A 1 106 ? 10.525 -3.413 -21.840 1.00 90.62 106 LEU A C 1
ATOM 790 O O . LEU A 1 106 ? 9.940 -2.382 -21.526 1.00 90.62 106 LEU A O 1
ATOM 794 N N . GLN A 1 107 ? 9.960 -4.351 -22.607 1.00 89.94 107 GLN A N 1
ATOM 795 C CA . GLN A 1 107 ? 8.613 -4.250 -23.181 1.00 89.94 107 GLN A CA 1
ATOM 796 C C . GLN A 1 107 ? 7.571 -5.029 -22.366 1.00 89.94 107 GLN A C 1
ATOM 798 O O . GLN A 1 107 ? 6.433 -5.169 -22.809 1.00 89.94 107 GLN A O 1
ATOM 803 N N . ALA A 1 108 ? 7.920 -5.539 -21.179 1.00 89.38 108 ALA A N 1
ATOM 804 C CA . ALA A 1 108 ? 6.998 -6.307 -20.338 1.00 89.38 108 ALA A CA 1
ATOM 805 C C . ALA A 1 108 ? 5.685 -5.552 -20.059 1.00 89.38 108 ALA A C 1
ATOM 807 O O . ALA A 1 108 ? 4.609 -6.144 -20.112 1.00 89.38 108 ALA A O 1
ATOM 808 N N . ALA A 1 109 ? 5.766 -4.233 -19.860 1.00 85.00 109 ALA A N 1
ATOM 809 C CA . ALA A 1 109 ? 4.599 -3.385 -19.636 1.00 85.00 109 ALA A CA 1
ATOM 810 C C . ALA A 1 109 ? 3.632 -3.356 -20.836 1.00 85.00 109 ALA A C 1
ATOM 812 O O . ALA A 1 109 ? 2.421 -3.333 -20.640 1.00 85.00 109 ALA A O 1
ATOM 813 N N . GLU A 1 110 ? 4.142 -3.404 -22.070 1.00 86.88 110 GLU A N 1
ATOM 814 C CA . GLU A 1 110 ? 3.325 -3.391 -23.296 1.00 86.88 110 GLU A CA 1
ATOM 815 C C . GLU A 1 110 ? 2.623 -4.731 -23.548 1.00 86.88 110 GLU A C 1
ATOM 817 O O . GLU A 1 110 ? 1.601 -4.790 -24.230 1.00 86.88 110 GLU A O 1
ATOM 822 N N . LYS A 1 111 ? 3.173 -5.818 -22.998 1.00 87.94 111 LYS A N 1
ATOM 823 C CA . LYS A 1 111 ? 2.633 -7.179 -23.126 1.00 87.94 111 LYS A CA 1
ATOM 824 C C . LYS A 1 111 ? 1.550 -7.483 -22.088 1.00 87.94 111 LYS A C 1
ATOM 826 O O . LYS A 1 111 ? 0.899 -8.521 -22.189 1.00 87.94 111 LYS A O 1
ATOM 831 N N . CYS A 1 112 ? 1.376 -6.614 -21.094 1.00 87.75 112 CYS A N 1
ATOM 832 C CA . CYS A 1 112 ? 0.409 -6.804 -20.021 1.00 87.75 112 CYS A CA 1
ATOM 833 C C . CYS A 1 112 ? -1.002 -6.423 -20.487 1.00 87.75 112 CYS A C 1
ATOM 835 O O . CYS A 1 112 ? -1.193 -5.428 -21.190 1.00 87.75 112 CYS A O 1
ATOM 837 N N . SER A 1 113 ? -2.010 -7.193 -20.074 1.00 85.69 113 SER A N 1
ATOM 838 C CA . SER A 1 113 ? -3.399 -6.806 -20.314 1.00 85.69 113 SER A CA 1
ATOM 839 C C . SER A 1 113 ? -3.757 -5.601 -19.430 1.00 85.69 113 SER A C 1
ATOM 841 O O . SER A 1 113 ? -3.452 -5.620 -18.238 1.00 85.69 113 SER A O 1
ATOM 843 N N . PRO A 1 114 ? -4.459 -4.576 -19.951 1.00 75.56 114 PRO A N 1
ATOM 844 C CA . PRO A 1 114 ? -4.927 -3.445 -19.143 1.00 75.56 114 PRO A CA 1
ATOM 845 C C . PRO A 1 114 ? -5.879 -3.835 -18.002 1.00 75.56 114 PRO A C 1
ATOM 847 O O . PRO A 1 114 ? -6.151 -3.013 -17.135 1.00 75.56 114 PRO A O 1
ATOM 850 N N . ALA A 1 115 ? -6.430 -5.052 -18.041 1.00 76.69 115 ALA A N 1
ATOM 851 C CA . ALA A 1 115 ? -7.361 -5.577 -17.047 1.00 76.69 115 ALA A CA 1
ATOM 852 C C . ALA A 1 115 ? -6.684 -6.404 -15.939 1.00 76.69 115 ALA A C 1
ATOM 854 O O . ALA A 1 115 ? -7.390 -6.934 -15.084 1.00 76.69 115 ALA A O 1
ATOM 855 N N . GLU A 1 116 ? -5.355 -6.559 -15.958 1.00 81.31 116 GLU A N 1
ATOM 856 C CA . GLU A 1 116 ? -4.657 -7.258 -14.876 1.00 81.31 116 GLU A CA 1
ATOM 857 C C . GLU A 1 116 ? -4.772 -6.468 -13.560 1.00 81.31 116 GLU A C 1
ATOM 859 O O . GLU A 1 116 ? -4.555 -5.250 -13.560 1.00 81.31 116 GLU A O 1
ATOM 864 N N . PRO A 1 117 ? -5.092 -7.131 -12.433 1.00 83.44 117 PRO A N 1
ATOM 865 C CA . PRO A 1 117 ? -5.151 -6.472 -11.139 1.00 83.44 117 PRO A CA 1
ATOM 866 C C . PRO A 1 117 ? -3.754 -5.986 -10.741 1.00 83.44 117 PRO A C 1
ATOM 868 O O . PRO A 1 117 ? -2.775 -6.733 -10.780 1.00 83.44 117 PRO A O 1
ATOM 871 N N . CYS A 1 118 ? -3.664 -4.715 -10.363 1.00 88.06 118 CYS A N 1
ATOM 872 C CA . CYS A 1 118 ? -2.465 -4.157 -9.756 1.00 88.06 118 CYS A CA 1
ATOM 873 C C . CYS A 1 118 ? -2.488 -4.340 -8.239 1.00 88.06 118 CYS A C 1
ATOM 875 O O . CYS A 1 118 ? -3.541 -4.562 -7.645 1.00 88.06 118 CYS A O 1
ATOM 877 N N . ALA A 1 119 ? -1.316 -4.210 -7.626 1.00 86.50 119 ALA A N 1
ATOM 878 C CA . ALA A 1 119 ? -1.157 -4.244 -6.180 1.00 86.50 119 ALA A CA 1
ATOM 879 C C . ALA A 1 119 ? -0.458 -2.974 -5.693 1.00 86.50 119 ALA A C 1
ATOM 881 O O . ALA A 1 119 ? 0.314 -2.353 -6.423 1.00 86.50 119 ALA A O 1
ATOM 882 N N . GLU A 1 120 ? -0.710 -2.589 -4.453 1.00 90.75 120 GLU A N 1
ATOM 883 C CA . GLU A 1 120 ? 0.033 -1.524 -3.789 1.00 90.75 120 GLU A CA 1
ATOM 884 C C . GLU A 1 120 ? 1.523 -1.881 -3.658 1.00 90.75 120 GLU A C 1
ATOM 886 O O . GLU A 1 120 ? 1.884 -3.029 -3.399 1.00 90.75 120 GLU A O 1
ATOM 891 N N . GLY A 1 121 ? 2.409 -0.899 -3.834 1.00 92.12 121 GLY A N 1
ATOM 892 C CA . GLY A 1 121 ? 3.843 -1.110 -3.660 1.00 92.12 121 GLY A CA 1
ATOM 893 C C . GLY A 1 121 ? 4.711 -0.018 -4.275 1.00 92.12 121 GLY A C 1
ATOM 894 O O . GLY A 1 121 ? 4.273 1.105 -4.522 1.00 92.12 121 GLY A O 1
ATOM 895 N N . CYS A 1 122 ? 5.967 -0.364 -4.548 1.00 95.00 122 CYS A N 1
ATOM 896 C CA . CYS A 1 122 ? 6.939 0.544 -5.148 1.00 95.00 122 CYS A CA 1
ATOM 897 C C . CYS A 1 122 ? 7.038 0.342 -6.661 1.00 95.00 122 CYS A C 1
ATOM 899 O O . CYS A 1 122 ? 7.252 -0.769 -7.147 1.00 95.00 122 CY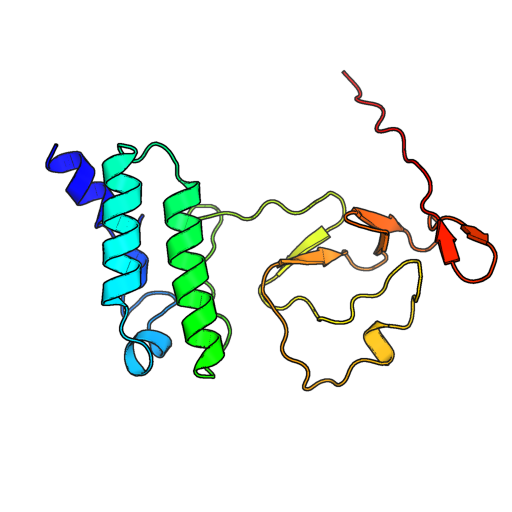S A O 1
ATOM 901 N N . ARG A 1 123 ? 6.937 1.437 -7.415 1.00 94.88 123 ARG A N 1
ATOM 902 C CA . ARG A 1 123 ? 7.099 1.473 -8.871 1.00 94.88 123 ARG A CA 1
ATOM 903 C C . ARG A 1 123 ? 8.352 2.262 -9.234 1.00 94.88 123 ARG A C 1
ATOM 905 O O . ARG A 1 123 ? 8.579 3.340 -8.691 1.00 94.88 123 ARG A O 1
ATOM 912 N N . CYS A 1 124 ? 9.152 1.762 -10.177 1.00 95.81 124 CYS A N 1
ATOM 913 C CA . CYS A 1 124 ? 10.286 2.525 -10.703 1.00 95.81 124 CYS A CA 1
ATOM 914 C C . CYS A 1 124 ? 9.830 3.857 -11.313 1.00 95.81 124 CYS A C 1
ATOM 916 O O . CYS A 1 124 ? 8.795 3.926 -11.980 1.00 95.81 124 CYS A O 1
ATOM 918 N N . LEU A 1 125 ? 10.624 4.908 -11.101 1.00 95.19 125 LEU A N 1
ATOM 919 C CA . LEU A 1 125 ? 10.386 6.211 -11.715 1.00 95.19 125 LEU A CA 1
ATOM 920 C C . LEU A 1 125 ? 10.505 6.133 -13.243 1.00 95.19 125 LEU A C 1
ATOM 922 O O . LEU A 1 125 ? 11.157 5.248 -13.799 1.00 95.19 125 LEU A O 1
ATOM 926 N N . VAL A 1 126 ? 9.912 7.106 -13.936 1.00 91.69 126 VAL A N 1
ATOM 927 C CA . VAL A 1 126 ? 10.024 7.219 -15.398 1.00 91.69 126 VAL A CA 1
ATOM 928 C C . VAL A 1 126 ? 11.501 7.257 -15.816 1.00 91.69 126 VAL A C 1
ATOM 930 O O . VAL A 1 126 ? 12.277 8.063 -15.307 1.00 91.69 126 VAL A O 1
ATOM 933 N N . GLY A 1 127 ? 11.878 6.387 -16.759 1.00 91.19 127 GLY A N 1
ATOM 934 C CA . GLY A 1 127 ? 13.261 6.226 -17.231 1.00 91.19 127 GLY A CA 1
ATOM 935 C C . GLY A 1 127 ? 14.078 5.164 -16.484 1.00 91.19 127 GLY A C 1
ATOM 936 O O . GLY A 1 127 ? 15.183 4.840 -16.920 1.00 91.19 127 GLY A O 1
ATOM 937 N N . PHE A 1 128 ? 13.532 4.587 -15.411 1.00 94.75 128 PHE A N 1
ATOM 938 C CA . PHE A 1 128 ? 14.140 3.498 -14.650 1.00 94.75 128 PHE A CA 1
ATOM 939 C C . PHE A 1 128 ? 13.375 2.191 -14.862 1.00 94.75 128 PHE A C 1
ATOM 941 O O . PHE A 1 128 ? 12.160 2.182 -15.058 1.00 94.75 128 PHE A O 1
ATOM 948 N N . VAL A 1 129 ? 14.097 1.075 -14.808 1.00 95.06 129 VAL A N 1
ATOM 949 C CA . VAL A 1 129 ? 13.559 -0.280 -14.971 1.00 95.06 129 VAL A CA 1
ATOM 950 C C . VAL A 1 129 ? 14.034 -1.180 -13.839 1.00 95.06 129 VAL A C 1
ATOM 952 O O . VAL A 1 129 ? 15.088 -0.951 -13.240 1.00 95.06 129 VAL A O 1
ATOM 955 N N . LEU A 1 130 ? 13.248 -2.212 -13.540 1.00 94.38 130 LEU A N 1
ATOM 956 C CA . LEU A 1 130 ? 13.533 -3.115 -12.434 1.00 94.38 130 LEU A CA 1
ATOM 957 C C . LEU A 1 130 ? 14.684 -4.071 -12.787 1.00 94.38 130 LEU A C 1
ATOM 959 O O . LEU A 1 130 ? 14.651 -4.775 -13.800 1.00 94.38 130 LEU A O 1
ATOM 963 N N . SER A 1 131 ? 15.693 -4.135 -11.925 1.00 93.50 131 SER A N 1
ATOM 964 C CA . SER A 1 131 ? 16.804 -5.084 -11.993 1.00 93.50 131 SER A CA 1
ATOM 965 C C . SER A 1 131 ? 16.908 -5.831 -10.666 1.00 93.50 131 SER A C 1
ATOM 967 O O . SER A 1 131 ? 17.682 -5.446 -9.793 1.00 93.50 131 SER A O 1
ATOM 969 N N . GLY A 1 132 ? 16.146 -6.917 -10.521 1.00 88.31 132 GLY A N 1
ATOM 970 C CA .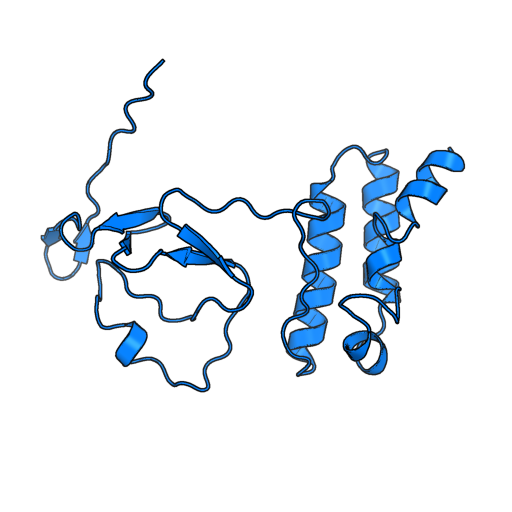 GLY A 1 132 ? 15.987 -7.590 -9.231 1.00 88.31 132 GLY A CA 1
ATOM 971 C C . GLY A 1 132 ? 15.004 -6.814 -8.360 1.00 88.31 132 GLY A C 1
ATOM 972 O O . GLY A 1 132 ? 13.835 -6.718 -8.712 1.00 88.31 132 GLY A O 1
ATOM 973 N N . ASP A 1 133 ? 15.485 -6.254 -7.258 1.00 87.69 133 ASP A N 1
ATOM 974 C CA . ASP A 1 133 ? 14.736 -5.463 -6.273 1.00 87.69 133 ASP A CA 1
ATOM 975 C C . ASP A 1 133 ? 15.029 -3.951 -6.348 1.00 87.69 133 ASP A C 1
ATOM 977 O O . ASP A 1 133 ? 14.461 -3.165 -5.590 1.00 87.69 133 ASP A O 1
ATOM 981 N N . VAL A 1 134 ? 15.898 -3.524 -7.273 1.00 91.75 134 VAL A N 1
ATOM 982 C CA . VAL A 1 134 ? 16.303 -2.121 -7.441 1.00 91.75 134 VAL A CA 1
ATOM 983 C C . VAL A 1 134 ? 15.902 -1.557 -8.800 1.00 91.75 134 VAL A C 1
ATOM 985 O O . VAL A 1 134 ? 15.871 -2.265 -9.809 1.00 91.75 134 VAL A O 1
ATOM 988 N N . CYS A 1 135 ? 15.650 -0.251 -8.836 1.00 95.06 135 CYS A N 1
ATOM 989 C CA . CYS A 1 135 ? 15.390 0.488 -10.065 1.00 95.06 135 CYS A CA 1
ATOM 990 C C . CYS A 1 135 ? 16.687 1.112 -10.584 1.00 95.06 135 CYS A C 1
ATOM 992 O O . CYS A 1 135 ? 17.348 1.881 -9.886 1.00 95.06 135 CYS A O 1
ATOM 994 N N . VAL A 1 136 ? 17.050 0.788 -11.823 1.00 94.75 136 VAL A N 1
ATOM 995 C CA . VAL A 1 136 ? 18.253 1.307 -12.490 1.00 94.75 136 VAL A CA 1
ATOM 996 C C . VAL A 1 136 ? 17.878 1.993 -13.802 1.00 94.75 136 VAL A C 1
ATOM 998 O O . VAL A 1 136 ? 16.854 1.645 -14.394 1.00 94.75 136 VAL A O 1
ATOM 1001 N N . PRO A 1 137 ? 18.671 2.964 -14.284 1.00 94.19 137 PRO A N 1
ATOM 1002 C CA . PRO A 1 137 ? 18.527 3.466 -15.645 1.00 94.19 137 PRO A CA 1
ATOM 1003 C C . PRO A 1 137 ? 18.564 2.313 -16.657 1.00 94.19 137 PRO A C 1
ATOM 1005 O O . PRO A 1 137 ? 19.351 1.379 -16.499 1.00 94.19 137 PRO A O 1
ATOM 1008 N N . ALA A 1 138 ? 17.730 2.360 -17.698 1.00 89.44 138 ALA A N 1
ATOM 1009 C CA . ALA A 1 138 ? 17.660 1.273 -18.684 1.00 89.44 138 ALA A CA 1
ATOM 1010 C C . ALA A 1 138 ? 18.999 1.019 -19.409 1.00 89.44 138 ALA A C 1
ATOM 1012 O O . ALA A 1 138 ? 19.294 -0.108 -19.800 1.00 89.44 138 ALA A O 1
ATOM 1013 N N . ASP A 1 139 ? 19.831 2.051 -19.555 1.00 89.44 139 ASP A N 1
ATOM 1014 C CA . ASP A 1 139 ? 21.185 1.968 -20.113 1.00 89.44 139 ASP A CA 1
ATOM 1015 C C . ASP A 1 139 ? 22.236 1.434 -19.119 1.00 89.44 139 ASP A C 1
ATOM 1017 O O . ASP A 1 139 ? 23.349 1.103 -19.525 1.00 89.44 139 ASP A O 1
ATOM 1021 N N . ALA A 1 140 ? 21.878 1.296 -17.840 1.00 91.31 140 ALA A N 1
ATOM 1022 C CA . ALA A 1 140 ? 22.692 0.698 -16.783 1.00 91.31 140 ALA A CA 1
ATOM 1023 C C . ALA A 1 140 ? 22.321 -0.768 -16.488 1.00 91.31 140 ALA A C 1
ATOM 1025 O O . ALA A 1 140 ? 22.828 -1.351 -15.525 1.00 91.31 140 ALA A O 1
ATOM 1026 N N . CYS A 1 141 ? 21.448 -1.378 -17.298 1.00 91.06 141 CYS A N 1
ATOM 1027 C CA . CYS A 1 141 ? 21.178 -2.809 -17.212 1.00 91.06 141 CYS A CA 1
ATOM 1028 C C . CYS A 1 141 ? 22.466 -3.624 -17.409 1.00 91.06 141 CYS A C 1
ATOM 1030 O O . CYS A 1 141 ? 23.366 -3.247 -18.160 1.00 91.06 141 CYS A O 1
ATOM 1032 N N . GLY A 1 142 ? 22.549 -4.760 -16.715 1.00 87.75 142 GLY A N 1
ATOM 1033 C CA . GLY A 1 142 ? 23.661 -5.695 -16.853 1.00 87.75 142 GLY A CA 1
ATOM 1034 C C . GLY A 1 142 ? 23.660 -6.466 -18.174 1.00 87.75 142 GLY A C 1
ATOM 1035 O O . GLY A 1 142 ? 23.191 -5.993 -19.207 1.00 87.75 142 GLY A O 1
ATOM 1036 N N . CYS A 1 143 ? 24.225 -7.670 -18.168 1.00 87.75 143 CYS A N 1
ATOM 1037 C CA . CYS A 1 143 ? 24.440 -8.439 -19.391 1.00 87.75 143 CYS A CA 1
ATOM 1038 C C . CYS A 1 143 ? 23.496 -9.637 -19.507 1.00 87.75 143 CYS A C 1
ATOM 1040 O O . CYS A 1 143 ? 22.956 -10.138 -18.522 1.00 87.75 143 CYS A O 1
ATOM 1042 N N . PHE A 1 144 ? 23.337 -10.129 -20.734 1.00 86.56 144 PHE A N 1
ATOM 1043 C CA . PHE A 1 144 ? 22.655 -11.386 -21.010 1.00 86.56 144 PHE A CA 1
ATOM 1044 C C . PHE A 1 144 ? 23.674 -12.456 -21.387 1.00 86.56 144 PHE A C 1
ATOM 1046 O O . PHE A 1 144 ? 24.480 -12.251 -22.293 1.00 86.56 144 PHE A O 1
ATOM 1053 N N . THR A 1 145 ? 23.616 -13.609 -20.726 1.00 86.88 145 THR A N 1
ATOM 1054 C CA . THR A 1 145 ? 24.420 -14.790 -21.069 1.00 86.88 145 THR A CA 1
ATOM 1055 C C . THR A 1 145 ? 23.486 -15.989 -21.185 1.00 86.88 145 THR A C 1
ATOM 1057 O O . THR A 1 145 ? 22.674 -16.222 -20.297 1.00 86.88 145 THR A O 1
ATOM 1060 N N . GLU A 1 146 ? 23.534 -16.709 -22.312 1.00 87.56 146 GLU A N 1
ATOM 1061 C CA . GLU A 1 146 ? 22.644 -17.856 -22.592 1.00 87.56 146 GLU A CA 1
ATOM 1062 C C . GLU A 1 146 ? 21.143 -17.550 -22.386 1.00 87.56 146 GLU A C 1
ATOM 1064 O O . GLU A 1 146 ? 20.371 -18.374 -21.899 1.00 87.56 146 GLU A O 1
ATOM 1069 N N . GLY A 1 147 ? 20.718 -16.330 -22.738 1.00 82.00 147 GLY A N 1
ATOM 1070 C CA . GLY A 1 147 ? 19.326 -15.885 -22.594 1.00 82.00 147 GLY A CA 1
ATOM 1071 C C . GLY A 1 147 ? 18.905 -15.531 -21.163 1.00 82.00 147 GLY A C 1
ATOM 1072 O O . GLY A 1 147 ? 17.729 -15.263 -20.934 1.00 82.00 147 GLY A O 1
ATOM 1073 N N . ARG A 1 148 ? 19.835 -15.505 -20.201 1.00 84.00 148 ARG A N 1
ATOM 1074 C CA . ARG A 1 148 ? 19.579 -15.109 -18.811 1.00 84.00 148 ARG A CA 1
ATOM 1075 C C . ARG A 1 148 ? 20.193 -13.751 -18.513 1.00 84.00 148 ARG A C 1
ATOM 1077 O O . ARG A 1 148 ? 21.337 -13.494 -18.882 1.00 84.00 148 ARG A O 1
ATOM 1084 N N . TYR A 1 149 ? 19.425 -12.901 -17.839 1.00 86.69 149 TYR A N 1
ATOM 1085 C CA . TYR A 1 149 ? 19.891 -11.605 -17.362 1.00 86.69 149 TYR A CA 1
ATOM 1086 C C . TYR A 1 149 ? 20.768 -11.761 -16.113 1.00 86.69 149 TYR A C 1
ATOM 1088 O O . TYR A 1 149 ? 20.425 -12.502 -15.191 1.00 86.69 149 TYR A O 1
ATOM 1096 N N . HIS A 1 150 ? 21.874 -11.024 -16.075 1.00 84.62 150 HIS A N 1
ATOM 1097 C CA . HIS A 1 150 ? 22.775 -10.904 -14.938 1.00 84.62 150 HIS A CA 1
ATOM 1098 C C . HIS A 1 150 ? 22.908 -9.429 -14.572 1.00 84.62 150 HIS A C 1
ATOM 1100 O O . HIS A 1 150 ? 23.357 -8.624 -15.388 1.00 84.62 150 HIS A O 1
ATOM 1106 N N . SER A 1 151 ? 22.524 -9.076 -13.346 1.00 83.88 151 SER A N 1
ATOM 1107 C CA . SER A 1 151 ? 22.642 -7.707 -12.852 1.00 83.88 151 SER A CA 1
ATOM 1108 C C . SER A 1 151 ? 24.102 -7.294 -12.678 1.00 83.88 151 SER A C 1
ATOM 1110 O O . SER A 1 151 ? 24.985 -8.111 -12.402 1.00 83.88 151 SER A O 1
ATOM 1112 N N . VAL A 1 152 ? 24.362 -5.995 -12.824 1.00 79.56 152 VAL A N 1
ATOM 1113 C CA . VAL A 1 152 ? 25.639 -5.416 -12.405 1.00 79.56 152 VAL A CA 1
ATOM 1114 C C . VAL A 1 152 ? 25.630 -5.343 -10.882 1.00 79.56 152 VAL A C 1
ATOM 1116 O O . VAL A 1 152 ? 24.727 -4.743 -10.301 1.00 79.56 152 VAL A O 1
ATOM 1119 N N . SER A 1 153 ? 26.631 -5.920 -10.215 1.00 64.94 153 SER A N 1
ATOM 1120 C CA . SER A 1 153 ? 26.830 -5.700 -8.782 1.00 64.94 153 SER A CA 1
ATOM 1121 C C . SER A 1 153 ? 27.219 -4.238 -8.560 1.00 64.94 153 SER A C 1
ATOM 1123 O O . SER A 1 153 ? 28.397 -3.882 -8.639 1.00 64.94 153 SER A O 1
ATOM 1125 N N . ILE A 1 154 ? 26.246 -3.368 -8.297 1.00 58.31 154 ILE A N 1
ATOM 1126 C CA . ILE A 1 154 ? 26.539 -2.007 -7.860 1.00 58.31 154 ILE A CA 1
ATOM 1127 C C . ILE A 1 154 ? 27.065 -2.135 -6.429 1.00 58.31 154 ILE A C 1
ATOM 1129 O O . ILE A 1 154 ? 26.301 -2.333 -5.488 1.00 58.31 154 ILE A O 1
ATOM 1133 N N . GLN A 1 155 ? 28.387 -2.081 -6.245 1.00 49.19 155 GLN A N 1
ATOM 1134 C CA . GLN A 1 155 ? 28.938 -1.854 -4.913 1.00 49.19 155 GLN A CA 1
ATOM 1135 C C . GLN A 1 155 ? 28.411 -0.496 -4.453 1.00 49.19 155 GLN A C 1
ATOM 1137 O O . GLN A 1 155 ? 28.859 0.538 -4.952 1.00 49.19 155 GLN A O 1
ATOM 1142 N N . HIS A 1 156 ? 27.449 -0.492 -3.527 1.00 47.50 156 HIS A N 1
ATOM 1143 C CA . HIS A 1 156 ? 27.081 0.715 -2.804 1.00 47.50 156 HIS A CA 1
ATOM 1144 C C . HIS A 1 156 ? 28.345 1.232 -2.116 1.00 47.50 156 HIS A C 1
ATOM 1146 O O . HIS A 1 156 ? 28.761 0.730 -1.072 1.00 47.50 156 HIS A O 1
ATOM 1152 N N . LYS A 1 157 ? 28.995 2.231 -2.722 1.00 38.28 157 LYS A N 1
ATOM 1153 C CA . LYS A 1 157 ? 29.937 3.075 -2.001 1.00 38.28 157 LYS A CA 1
ATOM 1154 C C . LYS A 1 157 ? 29.109 3.807 -0.957 1.00 38.28 157 LYS A C 1
ATOM 1156 O O . LYS A 1 157 ? 28.446 4.791 -1.271 1.00 38.28 157 LYS A O 1
ATOM 1161 N N . VAL A 1 158 ? 29.11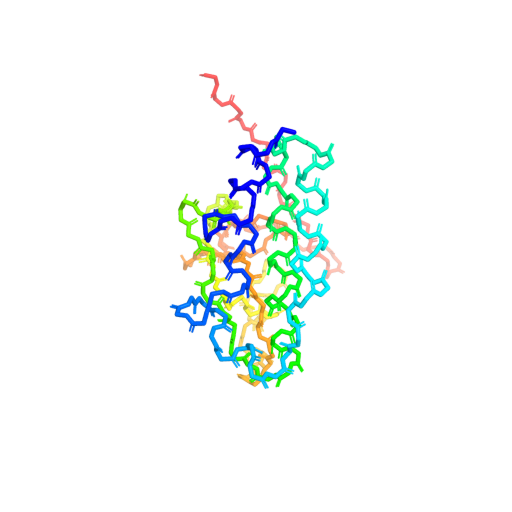7 3.283 0.264 1.00 39.44 158 VAL A N 1
ATOM 1162 C CA . VAL A 1 158 ? 28.700 4.028 1.447 1.00 39.44 158 VAL A CA 1
ATOM 1163 C C . VAL A 1 158 ? 29.670 5.201 1.542 1.00 39.44 158 VAL A C 1
ATOM 1165 O O . VAL A 1 158 ? 30.833 5.033 1.908 1.00 39.44 158 VAL A O 1
ATOM 1168 N N . TYR A 1 159 ? 29.235 6.369 1.083 1.00 38.31 159 TYR A N 1
ATOM 1169 C CA . TYR A 1 159 ? 29.939 7.607 1.367 1.00 38.31 159 TYR A CA 1
ATOM 1170 C C . TYR A 1 159 ? 29.645 7.934 2.834 1.00 38.31 159 TYR A C 1
ATOM 1172 O O . TYR A 1 159 ? 28.510 8.269 3.168 1.00 38.31 159 TYR A O 1
ATOM 1180 N N . ASN A 1 160 ? 30.652 7.722 3.688 1.00 36.66 160 ASN A N 1
ATOM 1181 C CA . ASN A 1 160 ? 30.693 8.227 5.064 1.00 36.66 160 ASN A CA 1
ATOM 1182 C C . ASN A 1 160 ? 30.693 9.756 5.087 1.00 36.66 160 ASN A C 1
ATOM 1184 O O . ASN A 1 160 ? 31.359 10.347 4.202 1.00 36.66 160 ASN A O 1
#